Protein AF-A0A0B1RYR6-F1 (afdb_monomer_lite)

Secondary structure (DSSP, 8-state):
------SSS------SS--TTHHHH--EEEE----STTHHHHHHHHHHHTSSSSTTEEEEEEGGGGGSHHHHHHHHHT-EEEPP-TTTHHHHHHHHHHHIIIIIITTT--EEEE-TTSS-HHHHHHHHHHHHHHHHHHHHTT-------S-EETTEE--SS---TTHHHHHHHHHHHT----

Foldseek 3Di:
DADDDDDDPDDGDDDDDDCLCQLPVAAEEAEYAAADPRSVVRVVVVQVVSPDQPLQEAEEAALVCCPPPVNVVNVVSLHHHAYDDPVCVVVSLVVLLVSCVVPNVVSVRRYYYYHQQNDRFVVQLVVLQVVLVVQQVVVVVPDDDDDDDAPDRPNDHSDPGGDRRCVSVVVSCCVRRVPPPD

Sequence (182 aa):
MLLCNFHTFLSVFEYGDDVTTYYRDERVLVMCNHQSTADVPTLMACLQSKGVASRKTLWLMDVMFRWSPFGIIGNNHGDYFIMQGKATREKEIQKLKQHLREVFWDRDRRWVILFPEGGFFHKRVESSQKYVHILSDKMMSTSNKGFLGTEKLNGYPHLKFTTLPRLGAVKAILEEVSYVLK

Organism: Oesophagostomum dentatum (NCBI:txid61180)

pLDDT: mean 77.16, std 17.68, range [27.56, 96.56]

InterPro domains:
  IPR002123 Phospholipid/glycerol acyltransferase [PF01553] (23-123)
  IPR002123 Phospholipid/glycerol acyltransferase [SM00563] (28-142)

Structure (mmCIF, N/CA/C/O backbone):
data_AF-A0A0B1RYR6-F1
#
_entry.id   AF-A0A0B1RYR6-F1
#
loop_
_atom_site.group_PDB
_atom_site.id
_atom_site.type_symbol
_atom_site.label_atom_id
_atom_site.label_alt_id
_atom_site.label_comp_id
_atom_site.label_asym_id
_atom_site.label_entity_id
_atom_site.label_seq_id
_atom_site.pdbx_PDB_ins_code
_atom_site.Cartn_x
_atom_site.Cartn_y
_atom_site.Cartn_z
_atom_site.occupancy
_atom_site.B_iso_or_equiv
_atom_site.auth_seq_id
_atom_site.auth_comp_id
_atom_site.auth_asym_id
_atom_site.auth_atom_id
_atom_site.pdbx_PDB_model_num
ATOM 1 N N . MET A 1 1 ? -3.054 -14.682 -2.500 1.00 32.31 1 MET A N 1
ATOM 2 C CA . MET A 1 1 ? -3.914 -14.194 -3.597 1.00 32.31 1 MET A CA 1
ATOM 3 C C . MET A 1 1 ? -3.023 -13.750 -4.753 1.00 32.31 1 MET A C 1
ATOM 5 O O . MET A 1 1 ? -2.321 -12.755 -4.618 1.00 32.31 1 MET A O 1
ATOM 9 N N . LEU A 1 2 ? -2.950 -14.536 -5.831 1.00 27.56 2 LEU A N 1
ATOM 10 C CA . LEU A 1 2 ? -2.280 -14.125 -7.072 1.00 27.56 2 LEU A CA 1
ATOM 11 C C . LEU A 1 2 ? -3.269 -13.245 -7.851 1.00 27.56 2 LEU A C 1
ATOM 13 O O . LEU A 1 2 ? -4.416 -13.647 -8.021 1.00 27.56 2 LEU A O 1
ATOM 17 N N . LEU A 1 3 ? -2.859 -12.055 -8.288 1.00 37.00 3 LEU A N 1
ATOM 18 C CA . LEU A 1 3 ? -3.727 -11.097 -8.980 1.00 37.00 3 LEU A CA 1
ATOM 19 C C . LEU A 1 3 ? -3.042 -10.589 -10.246 1.00 37.00 3 LEU A C 1
ATOM 21 O O . LEU A 1 3 ? -1.890 -10.168 -10.205 1.00 37.00 3 LEU A O 1
ATOM 25 N N . CYS A 1 4 ? -3.757 -10.620 -11.366 1.00 28.86 4 CYS A N 1
ATOM 26 C CA . CYS A 1 4 ? -3.305 -10.110 -12.659 1.00 28.86 4 CYS A CA 1
ATOM 27 C C . CYS A 1 4 ? -4.515 -9.478 -13.370 1.00 28.86 4 CYS A C 1
ATOM 29 O O . CYS A 1 4 ? -5.531 -10.161 -13.454 1.00 28.86 4 CYS A O 1
ATOM 31 N N . ASN A 1 5 ? -4.464 -8.212 -13.833 1.00 47.47 5 ASN A N 1
ATOM 32 C CA . ASN A 1 5 ? -5.506 -7.621 -14.714 1.00 47.47 5 ASN A CA 1
ATOM 33 C C . ASN A 1 5 ? -5.165 -6.219 -15.287 1.00 47.47 5 ASN A C 1
ATOM 35 O O . ASN A 1 5 ? -4.389 -5.451 -14.715 1.00 47.47 5 ASN A O 1
ATOM 39 N N . PHE A 1 6 ? -5.868 -5.894 -16.390 1.00 38.38 6 PHE A N 1
ATOM 40 C CA . PHE A 1 6 ? -6.090 -4.577 -17.023 1.00 38.38 6 PHE A CA 1
ATOM 41 C C . PHE A 1 6 ? -7.532 -4.459 -17.556 1.00 38.38 6 PHE A C 1
ATOM 43 O O . PHE A 1 6 ? -8.166 -5.462 -17.865 1.00 38.38 6 PHE A O 1
ATOM 50 N N . HIS A 1 7 ? -8.036 -3.227 -17.715 1.00 44.38 7 HIS A N 1
ATOM 51 C CA . HIS A 1 7 ? -9.400 -2.913 -18.167 1.00 44.38 7 HIS A CA 1
ATOM 52 C C . HIS A 1 7 ? -9.484 -2.756 -19.702 1.00 44.38 7 HIS A C 1
ATOM 54 O O . HIS A 1 7 ? -9.069 -1.735 -20.243 1.00 44.38 7 HIS A O 1
ATOM 60 N N . THR A 1 8 ? -9.988 -3.783 -20.395 1.00 44.34 8 THR A N 1
ATOM 61 C CA . THR A 1 8 ? -10.631 -3.793 -21.736 1.00 44.34 8 THR A CA 1
ATOM 62 C C . THR A 1 8 ? -11.144 -5.227 -21.969 1.00 44.34 8 THR A C 1
ATOM 64 O O . THR A 1 8 ? -10.340 -6.146 -21.973 1.00 44.34 8 THR A O 1
ATOM 67 N N . PHE A 1 9 ? -12.459 -5.464 -22.098 1.00 50.69 9 PHE A N 1
ATOM 68 C CA . PHE A 1 9 ? -13.065 -6.768 -22.483 1.00 50.69 9 PHE A CA 1
ATOM 69 C C . PHE A 1 9 ? -12.594 -8.053 -21.748 1.00 50.69 9 PHE A C 1
ATOM 71 O O . PHE A 1 9 ? -12.737 -9.152 -22.282 1.00 50.69 9 PHE A O 1
ATOM 78 N N . LEU A 1 10 ? -12.045 -7.958 -20.535 1.00 55.47 10 LEU A N 1
ATOM 79 C CA . LEU A 1 10 ? -11.414 -9.085 -19.836 1.00 55.47 10 LEU A CA 1
ATOM 80 C C . LEU A 1 10 ? -12.236 -9.541 -18.628 1.00 55.47 10 LEU A C 1
ATOM 82 O O . LEU A 1 10 ? -12.670 -8.734 -17.808 1.00 55.47 10 LEU A O 1
ATOM 86 N N . SER A 1 11 ? -12.438 -10.857 -18.536 1.00 69.38 11 SER A N 1
ATOM 87 C CA . SER A 1 11 ? -13.067 -11.514 -17.388 1.00 69.38 11 SER A CA 1
ATOM 88 C C . SER A 1 11 ? -12.054 -11.661 -16.254 1.00 69.38 11 SER A C 1
ATOM 90 O O . SER A 1 11 ? -10.961 -12.187 -16.464 1.00 69.38 11 SER A O 1
ATOM 92 N N . VAL A 1 12 ? -12.421 -11.206 -15.055 1.00 73.44 12 VAL A N 1
ATOM 93 C CA . VAL A 1 12 ? -11.601 -11.345 -13.846 1.00 73.44 12 VAL A CA 1
ATOM 94 C C . VAL A 1 12 ? -11.961 -12.644 -13.143 1.00 73.44 12 VAL A C 1
ATOM 96 O O . VAL A 1 12 ? -13.121 -12.853 -12.797 1.00 73.44 12 VAL A O 1
ATOM 99 N N . PHE A 1 13 ? -10.963 -13.489 -12.897 1.00 82.06 13 PHE A N 1
ATOM 100 C CA . PHE A 1 13 ? -11.125 -14.718 -12.127 1.00 82.06 13 PHE A CA 1
ATOM 101 C C . PHE A 1 13 ? -10.294 -14.636 -10.848 1.00 82.06 13 PHE A C 1
ATOM 103 O O . PHE A 1 13 ? -9.088 -14.389 -10.896 1.00 82.06 13 PHE A O 1
ATOM 110 N N . GLU A 1 14 ? -10.945 -14.837 -9.707 1.00 82.75 14 GLU A N 1
ATOM 111 C CA . GLU A 1 14 ? -10.305 -14.897 -8.395 1.00 82.75 14 GLU A CA 1
ATOM 112 C C . GLU A 1 14 ? -10.160 -16.362 -7.964 1.00 82.75 14 GLU A C 1
ATOM 114 O O . GLU A 1 14 ? -11.089 -17.151 -8.119 1.00 82.75 14 GLU A O 1
ATOM 119 N N . TYR A 1 15 ? -8.997 -16.723 -7.420 1.00 86.88 15 TYR A N 1
ATOM 120 C CA . TYR A 1 15 ? -8.713 -18.065 -6.907 1.00 86.88 15 TYR A CA 1
ATOM 121 C C . TYR A 1 15 ? -8.059 -17.984 -5.525 1.00 86.88 15 TYR A C 1
ATOM 123 O O . TYR A 1 15 ? -7.256 -17.082 -5.259 1.00 86.88 15 TYR A O 1
ATOM 131 N N . GLY A 1 16 ? -8.348 -18.977 -4.683 1.00 88.06 16 GLY A N 1
ATOM 132 C CA . GLY A 1 16 ? -7.881 -19.062 -3.300 1.00 88.06 16 GLY A CA 1
ATOM 133 C C . GLY A 1 16 ? -9.009 -18.809 -2.303 1.00 88.06 16 GLY A C 1
ATOM 134 O O . GLY A 1 16 ? -10.176 -19.017 -2.628 1.00 88.06 16 GLY A O 1
ATOM 135 N N . ASP A 1 17 ? -8.638 -18.380 -1.100 1.00 84.88 17 ASP A N 1
ATOM 136 C CA . ASP A 1 17 ? -9.583 -18.164 -0.004 1.00 84.88 17 ASP A CA 1
ATOM 137 C C . ASP A 1 17 ? -10.565 -17.024 -0.296 1.00 84.88 17 ASP A C 1
ATOM 139 O O . ASP A 1 17 ? -10.206 -15.994 -0.878 1.00 84.88 17 ASP A O 1
ATOM 143 N N . ASP A 1 18 ? -11.808 -17.196 0.160 1.00 85.12 18 ASP A N 1
ATOM 144 C CA . ASP A 1 18 ? -12.799 -16.128 0.138 1.00 85.12 18 ASP A CA 1
ATOM 145 C C . ASP A 1 18 ? -12.515 -15.120 1.257 1.00 85.12 18 ASP A C 1
ATOM 147 O O . ASP A 1 18 ? -12.740 -15.366 2.441 1.00 85.12 18 ASP A O 1
ATOM 151 N N . VAL A 1 19 ? -12.028 -13.953 0.853 1.00 83.56 19 VAL A N 1
ATOM 152 C CA . VAL A 1 19 ? -11.670 -12.841 1.741 1.00 83.56 19 VAL A CA 1
ATOM 153 C C . VAL A 1 19 ? -12.814 -11.845 1.943 1.00 83.56 19 VAL A C 1
ATOM 155 O O . VAL A 1 19 ? -12.604 -10.754 2.479 1.00 83.56 19 VAL A O 1
ATOM 158 N N . THR A 1 20 ? -14.031 -12.176 1.499 1.00 82.00 20 THR A N 1
ATOM 159 C CA . THR A 1 20 ? -15.178 -11.258 1.528 1.00 82.00 20 THR A CA 1
ATOM 160 C C . THR A 1 20 ? -15.516 -10.791 2.940 1.00 82.00 20 THR A C 1
ATOM 162 O O . THR A 1 20 ? -15.912 -9.648 3.103 1.00 82.00 20 THR A O 1
ATOM 165 N N . THR A 1 21 ? -15.316 -11.593 3.986 1.00 80.81 21 THR A N 1
ATOM 166 C CA . THR A 1 21 ? -15.647 -11.191 5.368 1.00 80.81 21 THR A CA 1
ATOM 167 C C . THR A 1 21 ? -14.540 -10.397 6.067 1.00 80.81 21 THR A C 1
ATOM 169 O O . THR A 1 21 ? -14.800 -9.697 7.048 1.00 80.81 21 THR A O 1
ATOM 172 N N . TYR A 1 22 ? -13.308 -10.428 5.549 1.00 83.06 22 TYR A N 1
ATOM 173 C CA . TYR A 1 22 ? -12.131 -9.937 6.275 1.00 83.06 22 TYR A CA 1
ATOM 174 C C . TYR A 1 22 ? -12.145 -8.419 6.466 1.00 83.06 22 TYR A C 1
ATOM 176 O O . TYR A 1 22 ? -11.547 -7.912 7.406 1.00 83.06 22 TYR A O 1
ATOM 184 N N . TYR A 1 23 ? -12.843 -7.656 5.618 1.00 74.12 23 TYR A N 1
ATOM 185 C CA . TYR A 1 23 ? -12.990 -6.211 5.831 1.00 74.12 23 TYR A CA 1
ATOM 186 C C . TYR A 1 23 ? -13.750 -5.869 7.121 1.00 74.12 23 TYR A C 1
ATOM 188 O O . TYR A 1 23 ? -13.631 -4.744 7.601 1.00 74.12 23 TYR A O 1
ATOM 196 N N . ARG A 1 24 ? -14.582 -6.780 7.640 1.00 75.50 24 ARG A N 1
ATOM 197 C CA . ARG A 1 24 ? -15.379 -6.565 8.853 1.00 75.50 24 ARG A CA 1
ATOM 198 C C . ARG A 1 24 ? -14.609 -7.025 10.081 1.00 75.50 24 ARG A C 1
ATOM 200 O O . ARG A 1 24 ? -14.533 -6.295 11.066 1.00 75.50 24 ARG A O 1
ATOM 207 N N . ASP A 1 25 ? -14.037 -8.216 9.977 1.00 79.81 25 ASP A N 1
ATOM 208 C CA . ASP A 1 25 ? -13.575 -8.976 11.134 1.00 79.81 25 ASP A CA 1
ATOM 209 C C . ASP A 1 25 ? -12.063 -8.822 11.358 1.00 79.81 25 ASP A C 1
ATOM 211 O O . ASP A 1 25 ? -11.587 -8.950 12.484 1.00 79.81 25 ASP A O 1
ATOM 215 N N . GLU A 1 26 ? -11.308 -8.462 10.316 1.00 86.25 26 GLU A N 1
ATOM 216 C CA . GLU A 1 26 ? -9.848 -8.500 10.336 1.00 86.25 26 GLU A CA 1
ATOM 217 C C . GLU A 1 26 ? -9.200 -7.211 9.819 1.00 86.25 26 GLU A C 1
ATOM 219 O O . GLU A 1 26 ? -9.829 -6.321 9.232 1.00 86.25 26 GLU A O 1
ATOM 224 N N . ARG A 1 27 ? -7.892 -7.095 10.070 1.00 88.31 27 ARG A N 1
ATOM 225 C CA . ARG A 1 27 ? -7.039 -6.092 9.437 1.00 88.31 27 ARG A CA 1
ATOM 226 C C . ARG A 1 27 ? -5.988 -6.789 8.590 1.00 88.31 27 ARG A C 1
ATOM 228 O O . ARG A 1 27 ? -5.228 -7.612 9.088 1.00 88.31 27 ARG A O 1
ATOM 235 N N . VAL A 1 28 ? -5.952 -6.451 7.306 1.00 88.62 28 VAL A N 1
ATOM 236 C CA . VAL A 1 28 ? -5.243 -7.223 6.285 1.00 88.62 28 VAL A CA 1
ATOM 237 C C . VAL A 1 28 ? -4.137 -6.389 5.657 1.00 88.62 28 VAL A C 1
ATOM 239 O O . VAL A 1 28 ? -4.353 -5.253 5.231 1.00 88.62 28 VAL A O 1
ATOM 242 N N . LEU A 1 29 ? -2.952 -6.983 5.542 1.00 92.44 29 LEU A N 1
ATOM 243 C CA . LEU A 1 29 ? -1.886 -6.477 4.688 1.00 92.44 29 LEU A CA 1
ATOM 244 C C . LEU A 1 29 ? -1.920 -7.212 3.347 1.00 92.44 29 LEU A C 1
ATOM 246 O O . LEU A 1 29 ? -1.544 -8.380 3.264 1.00 92.44 29 LEU A O 1
ATOM 250 N N . VAL A 1 30 ? -2.333 -6.523 2.286 1.00 90.94 30 VAL A N 1
ATOM 251 C CA . VAL A 1 30 ? -2.315 -7.071 0.928 1.00 90.94 30 VAL A CA 1
ATOM 252 C C . VAL A 1 30 ? -1.000 -6.711 0.256 1.00 90.94 30 VAL A C 1
ATOM 254 O O . VAL A 1 30 ? -0.729 -5.546 -0.048 1.00 90.94 30 VAL A O 1
ATOM 257 N N . MET A 1 31 ? -0.200 -7.739 -0.010 1.00 91.62 31 MET A N 1
ATOM 258 C CA . MET A 1 31 ? 0.991 -7.648 -0.845 1.00 91.62 31 MET A CA 1
ATOM 259 C C . MET A 1 31 ? 0.719 -8.326 -2.180 1.00 91.62 31 MET A C 1
ATOM 261 O O . MET A 1 31 ? 0.375 -9.505 -2.233 1.00 91.62 31 MET A O 1
ATOM 265 N N . CYS A 1 32 ? 0.893 -7.575 -3.255 1.00 88.44 32 CYS A N 1
ATOM 266 C CA . CYS A 1 32 ? 0.741 -8.057 -4.620 1.00 88.44 32 CYS A CA 1
ATOM 267 C C . CYS A 1 32 ? 1.937 -7.594 -5.443 1.00 88.44 32 CYS A C 1
ATOM 269 O O . CYS A 1 32 ? 2.507 -6.538 -5.176 1.00 88.44 32 CYS A O 1
ATOM 271 N N . ASN A 1 33 ? 2.331 -8.396 -6.426 1.00 87.88 33 ASN A N 1
ATOM 272 C CA . ASN A 1 33 ? 3.364 -7.998 -7.366 1.00 87.88 33 ASN A CA 1
ATOM 273 C C . ASN A 1 33 ? 2.854 -6.866 -8.260 1.00 87.88 33 ASN A C 1
ATOM 275 O O . ASN A 1 33 ? 1.696 -6.868 -8.670 1.00 87.88 33 ASN A O 1
ATOM 279 N N . HIS A 1 34 ? 3.730 -5.928 -8.614 1.00 88.31 34 HIS A N 1
ATOM 280 C CA . HIS A 1 34 ? 3.379 -4.856 -9.545 1.00 88.31 34 HIS A CA 1
ATOM 281 C C . HIS A 1 34 ? 3.856 -5.180 -10.955 1.00 88.31 34 HIS A C 1
ATOM 283 O O . HIS A 1 34 ? 5.054 -5.145 -11.233 1.00 88.31 34 HIS A O 1
ATOM 289 N N . GLN A 1 35 ? 2.949 -5.498 -11.865 1.00 86.88 35 GLN A N 1
ATOM 290 C CA . GLN A 1 35 ? 3.257 -5.651 -13.285 1.00 86.88 35 GLN A CA 1
ATOM 291 C C . GLN A 1 35 ? 3.012 -4.359 -14.052 1.00 86.88 35 GLN A C 1
ATOM 293 O O . GLN A 1 35 ? 3.681 -4.109 -15.055 1.00 86.88 35 GLN A O 1
ATOM 298 N N . SER A 1 36 ? 2.063 -3.540 -13.597 1.00 86.31 36 SER A N 1
ATOM 299 C CA . SER A 1 36 ? 1.528 -2.483 -14.433 1.00 86.31 36 SER A CA 1
ATOM 300 C C . SER A 1 36 ? 0.651 -1.457 -13.723 1.00 86.31 36 SER A C 1
ATOM 302 O O . SER A 1 36 ? 0.212 -1.652 -12.595 1.00 86.31 36 SER A O 1
ATOM 304 N N . THR A 1 37 ? 0.306 -0.370 -14.418 1.00 83.56 37 THR A N 1
ATOM 305 C CA . THR A 1 37 ? -0.631 0.623 -13.879 1.00 83.56 37 THR A CA 1
ATOM 306 C C . THR A 1 37 ? -2.033 0.078 -13.618 1.00 83.56 37 THR A C 1
ATOM 308 O O . THR A 1 37 ? -2.703 0.637 -12.751 1.00 83.56 37 THR A O 1
ATOM 311 N N . ALA A 1 38 ? -2.501 -0.977 -14.298 1.00 86.19 38 ALA A N 1
ATOM 312 C CA . ALA A 1 38 ? -3.851 -1.463 -14.027 1.00 86.19 38 ALA A CA 1
ATOM 313 C C . ALA A 1 38 ? -3.984 -2.471 -12.904 1.00 86.19 38 ALA A C 1
ATOM 315 O O . ALA A 1 38 ? -5.115 -2.793 -12.542 1.00 86.19 38 ALA A O 1
ATOM 316 N N . ASP A 1 39 ? -2.893 -2.883 -12.272 1.00 87.81 39 ASP A N 1
ATOM 317 C CA . ASP A 1 39 ? -2.991 -3.678 -11.049 1.00 87.81 39 ASP A CA 1
ATOM 318 C C . ASP A 1 39 ? -3.850 -2.946 -9.994 1.00 87.81 39 ASP A C 1
ATOM 320 O O . ASP A 1 39 ? -4.589 -3.567 -9.235 1.00 87.81 39 ASP A O 1
ATOM 324 N N . VAL A 1 40 ? -3.830 -1.607 -9.996 1.00 85.88 40 VAL A N 1
ATOM 325 C CA . VAL A 1 40 ? -4.650 -0.763 -9.113 1.00 85.88 40 VAL A CA 1
ATOM 326 C C . VAL A 1 40 ? -6.156 -0.839 -9.437 1.00 85.88 40 VAL A C 1
ATOM 328 O O . VAL A 1 40 ? -6.911 -1.279 -8.570 1.00 85.88 40 VAL A O 1
ATOM 331 N N . PRO A 1 41 ? -6.651 -0.445 -10.632 1.00 84.81 41 PRO A N 1
ATOM 332 C CA . PRO A 1 41 ? -8.073 -0.551 -10.975 1.00 84.81 41 PRO A CA 1
ATOM 333 C C . PRO A 1 41 ? -8.595 -1.991 -10.948 1.00 84.81 41 PRO A C 1
ATOM 335 O O . PRO A 1 41 ? -9.753 -2.206 -10.609 1.00 84.81 41 PRO A O 1
ATOM 338 N N . THR A 1 42 ? -7.743 -2.975 -11.226 1.00 86.19 42 THR A N 1
ATOM 339 C CA . THR A 1 42 ? -8.025 -4.400 -11.011 1.00 86.19 42 THR A CA 1
ATOM 340 C C . THR A 1 42 ? -8.432 -4.692 -9.583 1.00 86.19 42 THR A C 1
ATOM 342 O O . THR A 1 42 ? -9.506 -5.225 -9.327 1.00 86.19 42 THR A O 1
ATOM 345 N N . LEU A 1 43 ? -7.540 -4.357 -8.652 1.00 87.38 43 LEU A N 1
ATOM 346 C CA . LEU A 1 43 ? -7.729 -4.607 -7.237 1.00 87.38 43 LEU A CA 1
ATOM 347 C C . LEU A 1 43 ? -8.962 -3.860 -6.748 1.00 87.38 43 LEU A C 1
ATOM 349 O O . LEU A 1 43 ? -9.791 -4.447 -6.064 1.00 87.38 43 LEU A O 1
ATOM 353 N N . MET A 1 44 ? -9.133 -2.604 -7.165 1.00 84.94 44 MET A N 1
ATOM 354 C CA . MET A 1 44 ? -10.338 -1.831 -6.868 1.00 84.94 44 MET A CA 1
ATOM 355 C C . MET A 1 44 ? -11.610 -2.532 -7.364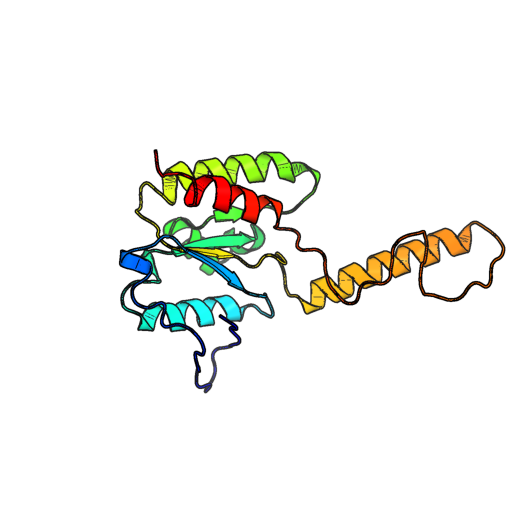 1.00 84.94 44 MET A C 1
ATOM 357 O O . MET A 1 44 ? -12.579 -2.591 -6.615 1.00 84.94 44 MET A O 1
ATOM 361 N N . ALA A 1 45 ? -11.616 -3.100 -8.575 1.00 83.19 45 ALA A N 1
ATOM 362 C CA . ALA A 1 45 ? -12.764 -3.831 -9.111 1.00 83.19 45 ALA A CA 1
ATOM 363 C C . ALA A 1 45 ? -13.056 -5.121 -8.323 1.00 83.19 45 ALA A C 1
ATOM 365 O O . ALA A 1 45 ? -14.204 -5.340 -7.930 1.00 83.19 45 ALA A O 1
ATOM 366 N N . CYS A 1 46 ? -12.032 -5.929 -8.016 1.00 84.12 46 CYS A N 1
ATOM 367 C CA . CYS A 1 46 ? -12.190 -7.131 -7.187 1.00 84.12 46 CYS A CA 1
ATOM 368 C C . CYS A 1 46 ? -12.769 -6.774 -5.812 1.00 84.12 46 CYS A C 1
ATOM 370 O O . CYS A 1 46 ? -13.733 -7.377 -5.350 1.00 84.12 46 CYS A O 1
ATOM 372 N N . LEU A 1 47 ? -12.223 -5.739 -5.176 1.00 83.19 47 LEU A N 1
ATOM 373 C CA . LEU A 1 47 ? -12.626 -5.275 -3.851 1.00 83.19 47 LEU A CA 1
ATOM 374 C C . LEU A 1 47 ? -14.021 -4.633 -3.839 1.00 83.19 47 LEU A C 1
ATOM 376 O O . LEU A 1 47 ? -14.760 -4.776 -2.864 1.00 83.19 47 LEU A O 1
ATOM 380 N N . GLN A 1 48 ? -14.422 -3.966 -4.922 1.00 80.81 48 GLN A N 1
ATOM 381 C CA . GLN A 1 48 ? -15.763 -3.398 -5.057 1.00 80.81 48 GLN A CA 1
ATOM 382 C C . GLN A 1 48 ? -16.847 -4.486 -5.042 1.00 80.81 48 GLN A C 1
ATOM 384 O O . GLN A 1 48 ? -17.907 -4.274 -4.455 1.00 80.81 48 GLN A O 1
ATOM 389 N N . SER A 1 49 ? -16.579 -5.657 -5.633 1.00 78.06 49 SER A N 1
ATOM 390 C CA . SER A 1 49 ? -17.530 -6.781 -5.661 1.00 78.06 49 SER A CA 1
ATOM 391 C C . SER A 1 49 ? -17.804 -7.395 -4.278 1.00 78.06 49 SER A C 1
ATOM 393 O O . SER A 1 49 ? -18.866 -7.969 -4.060 1.00 78.06 49 SER A O 1
ATOM 395 N N . LYS A 1 50 ? -16.892 -7.211 -3.313 1.00 75.81 50 LYS A N 1
ATOM 396 C CA . LYS A 1 50 ? -16.957 -7.796 -1.959 1.00 75.81 50 LYS A CA 1
ATOM 397 C C . LYS A 1 50 ? -17.661 -6.896 -0.941 1.00 75.81 50 LYS A C 1
ATOM 399 O O . LYS A 1 50 ? -17.416 -6.969 0.259 1.00 75.81 50 LYS A O 1
ATOM 404 N N . GLY A 1 51 ? -18.514 -5.995 -1.422 1.00 65.94 51 GLY A N 1
ATOM 405 C CA . GLY A 1 51 ? -19.414 -5.179 -0.611 1.00 65.94 51 GLY A CA 1
ATOM 406 C C . GLY A 1 51 ? -18.770 -4.011 0.140 1.00 65.94 51 GLY A C 1
ATOM 407 O O . GLY A 1 51 ? -19.428 -2.984 0.289 1.00 65.94 51 GLY A O 1
ATOM 408 N N . VAL A 1 52 ? -17.517 -4.101 0.615 1.00 59.56 52 VAL A N 1
ATOM 409 C CA . VAL A 1 52 ? -16.959 -3.056 1.505 1.00 59.56 52 VAL A CA 1
ATOM 410 C C . VAL A 1 52 ? -15.429 -2.895 1.458 1.00 59.56 52 VAL A C 1
ATOM 412 O O . VAL A 1 52 ? -14.809 -2.569 2.467 1.00 59.56 52 VAL A O 1
ATOM 415 N N . ALA A 1 53 ? -14.770 -3.024 0.308 1.00 60.38 53 ALA A N 1
ATOM 416 C CA . ALA A 1 53 ? -13.309 -2.875 0.302 1.00 60.38 53 ALA A CA 1
ATOM 417 C C . ALA A 1 53 ? -12.757 -1.580 -0.318 1.00 60.38 53 ALA A C 1
ATOM 419 O O . ALA A 1 53 ? -11.666 -1.171 0.062 1.00 60.38 53 ALA A O 1
ATOM 420 N N . SER A 1 54 ? -13.496 -0.810 -1.124 1.00 66.38 54 SER A N 1
ATOM 421 C CA . SER A 1 54 ? -12.948 0.471 -1.616 1.00 66.38 54 SER A CA 1
ATOM 422 C C . SER A 1 54 ? -12.753 1.493 -0.481 1.00 66.38 54 SER A C 1
ATOM 424 O O . SER A 1 54 ? -11.647 1.982 -0.275 1.00 66.38 54 SER A O 1
ATOM 426 N N . ARG A 1 55 ? -13.772 1.728 0.360 1.00 78.00 55 ARG A N 1
ATOM 427 C CA . ARG A 1 55 ? -13.733 2.737 1.448 1.00 78.00 55 ARG A CA 1
ATOM 428 C C . ARG A 1 55 ? -12.956 2.344 2.706 1.00 78.00 55 ARG A C 1
ATOM 430 O O . ARG A 1 55 ? -12.793 3.176 3.591 1.00 78.00 55 ARG A O 1
ATOM 437 N N . LYS A 1 56 ? -12.521 1.091 2.827 1.00 88.56 56 LYS A N 1
ATOM 438 C CA . LYS A 1 56 ? -11.800 0.575 4.005 1.00 88.56 56 LYS A CA 1
ATOM 439 C C . LYS A 1 56 ? -10.332 0.276 3.705 1.00 88.56 56 LYS A C 1
ATOM 441 O O . LYS A 1 56 ? -9.622 -0.212 4.580 1.00 88.56 56 LYS A O 1
ATOM 446 N N . THR A 1 57 ? -9.863 0.603 2.504 1.00 91.19 57 THR A N 1
ATOM 447 C CA . THR A 1 57 ? -8.458 0.441 2.119 1.00 91.19 57 THR A CA 1
ATOM 448 C C . THR A 1 57 ? -7.627 1.675 2.418 1.00 91.19 57 THR A C 1
ATOM 450 O O . THR A 1 57 ? -8.139 2.790 2.454 1.00 91.19 57 THR A O 1
ATOM 453 N N . LEU A 1 58 ? -6.337 1.466 2.627 1.00 94.06 58 LEU A N 1
ATOM 454 C CA . LEU A 1 58 ? -5.298 2.474 2.575 1.00 94.06 58 LEU A CA 1
ATOM 455 C C . LEU A 1 58 ? -4.261 1.995 1.567 1.00 94.06 58 LEU A C 1
ATOM 457 O O . LEU A 1 58 ? -3.684 0.916 1.715 1.00 94.06 58 LEU A O 1
ATOM 461 N N . TRP A 1 59 ? -4.025 2.800 0.543 1.00 94.00 59 TRP A N 1
ATOM 462 C CA . TRP A 1 59 ? -3.049 2.489 -0.489 1.00 94.00 59 TRP A CA 1
ATOM 463 C C . TRP A 1 59 ? -1.698 3.106 -0.156 1.00 94.00 59 TRP A C 1
ATOM 465 O O . TRP A 1 59 ? -1.601 4.292 0.156 1.00 94.00 59 TRP A O 1
ATOM 475 N N . LEU A 1 60 ? -0.642 2.298 -0.254 1.00 94.19 60 LEU A N 1
ATOM 476 C CA . LEU A 1 60 ? 0.736 2.764 -0.170 1.00 94.19 60 LEU A CA 1
ATOM 477 C C . LEU A 1 60 ? 1.306 2.917 -1.581 1.00 94.19 60 LEU A C 1
ATOM 479 O O . LEU A 1 60 ? 1.704 1.946 -2.235 1.00 94.19 60 LEU A O 1
ATOM 483 N N . MET A 1 61 ? 1.389 4.153 -2.052 1.00 90.88 61 MET A N 1
ATOM 484 C CA . MET A 1 61 ? 1.737 4.467 -3.439 1.00 90.88 61 MET A CA 1
ATOM 485 C C . MET A 1 61 ? 2.995 5.311 -3.525 1.00 90.88 61 MET A C 1
ATOM 487 O O . MET A 1 61 ? 3.427 5.902 -2.546 1.00 90.88 61 MET A O 1
ATOM 491 N N . ASP A 1 62 ? 3.622 5.333 -4.698 1.00 88.94 62 ASP A N 1
ATOM 492 C CA . ASP A 1 62 ? 4.779 6.202 -4.905 1.00 88.94 62 ASP A CA 1
ATOM 493 C C . ASP A 1 62 ? 4.365 7.678 -4.933 1.00 88.94 62 ASP A C 1
ATOM 495 O O . ASP A 1 62 ? 3.330 8.017 -5.513 1.00 88.94 62 ASP A O 1
ATOM 499 N N . VAL A 1 63 ? 5.187 8.556 -4.352 1.00 90.31 63 VAL A N 1
ATOM 500 C CA . VAL A 1 63 ? 4.945 10.004 -4.335 1.00 90.31 63 VAL A CA 1
ATOM 501 C C . VAL A 1 63 ? 4.736 10.606 -5.721 1.00 90.31 63 VAL A C 1
ATOM 503 O O . VAL A 1 63 ? 3.951 11.541 -5.845 1.00 90.31 63 VAL A O 1
ATOM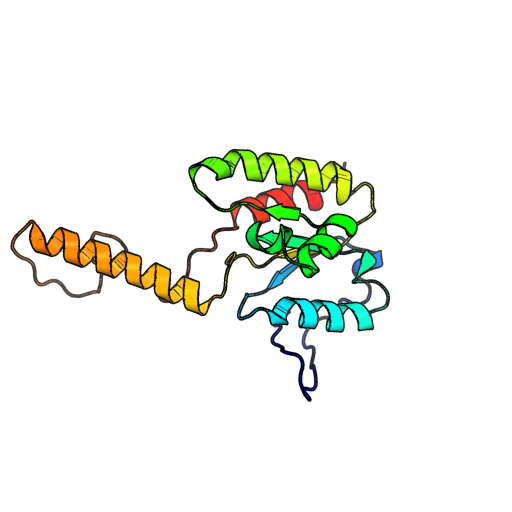 506 N N . MET A 1 64 ? 5.327 10.026 -6.771 1.00 87.44 64 MET A N 1
ATOM 507 C CA . MET A 1 64 ? 5.096 10.437 -8.159 1.00 87.44 64 MET A CA 1
ATOM 508 C C . MET A 1 64 ? 3.604 10.496 -8.525 1.00 87.44 64 MET A C 1
ATOM 510 O O . MET A 1 64 ? 3.183 11.381 -9.268 1.00 87.44 64 MET A O 1
ATOM 514 N N . PHE A 1 65 ? 2.782 9.594 -7.981 1.00 85.69 65 PHE A N 1
ATOM 515 C CA . PHE A 1 65 ? 1.354 9.559 -8.289 1.00 85.69 65 PHE A CA 1
ATOM 516 C C . PHE A 1 65 ? 0.560 10.672 -7.612 1.00 85.69 65 PHE A C 1
ATOM 518 O O . PHE A 1 65 ? -0.537 10.965 -8.082 1.00 85.69 65 PHE A O 1
ATOM 525 N N . ARG A 1 66 ? 1.101 11.325 -6.574 1.00 88.31 66 ARG A N 1
ATOM 526 C CA . ARG A 1 66 ? 0.406 12.340 -5.765 1.00 88.31 66 ARG A CA 1
ATOM 527 C C . ARG A 1 66 ? -0.142 13.500 -6.599 1.00 88.31 66 ARG A C 1
ATOM 529 O O . ARG A 1 66 ? -1.185 14.046 -6.256 1.00 88.31 66 ARG A O 1
ATOM 536 N N . TRP A 1 67 ? 0.551 13.851 -7.682 1.00 88.06 67 TRP A N 1
ATOM 537 C CA . TRP A 1 67 ? 0.218 14.980 -8.560 1.00 88.06 67 TRP A CA 1
ATOM 538 C C . TRP A 1 67 ? -0.626 14.597 -9.781 1.00 88.06 67 TRP A C 1
ATOM 540 O O . TRP A 1 67 ? -0.941 15.448 -10.606 1.00 88.06 67 TRP A O 1
ATOM 550 N N . SER A 1 68 ? -0.996 13.324 -9.913 1.00 89.94 68 SER A N 1
ATOM 551 C CA . SER A 1 68 ? -1.934 12.877 -10.945 1.00 89.94 68 SER A CA 1
ATOM 552 C C . SER A 1 68 ? -3.389 13.085 -10.494 1.00 89.94 68 SER A C 1
ATOM 554 O O . SER A 1 68 ? -3.638 13.176 -9.289 1.00 89.94 68 SER A O 1
ATOM 556 N N . PRO A 1 69 ? -4.378 13.075 -11.410 1.00 88.81 69 PRO A N 1
ATOM 557 C CA . PRO A 1 69 ? -5.793 13.068 -11.029 1.00 88.81 69 PRO A CA 1
ATOM 558 C C . PRO A 1 69 ? -6.132 11.945 -10.040 1.00 88.81 69 PRO A C 1
ATOM 560 O O . PRO A 1 69 ? -6.823 12.167 -9.050 1.00 88.81 69 PRO A O 1
ATOM 563 N N . PHE A 1 70 ? -5.560 10.756 -10.249 1.00 84.50 70 PHE A N 1
ATOM 564 C CA . PHE A 1 70 ? -5.679 9.633 -9.322 1.00 84.50 70 PHE A CA 1
ATOM 565 C C . PHE A 1 70 ? -5.063 9.941 -7.946 1.00 84.50 70 PHE A C 1
ATOM 567 O O . PHE A 1 70 ? -5.646 9.608 -6.919 1.00 84.50 70 PHE A O 1
ATOM 574 N N . GLY A 1 71 ? -3.935 10.650 -7.909 1.00 88.50 71 GLY A N 1
ATOM 575 C CA . GLY A 1 71 ? -3.302 11.116 -6.676 1.00 88.50 71 GLY A CA 1
ATOM 576 C C . GLY A 1 71 ? -4.145 12.100 -5.876 1.00 88.50 71 GLY A C 1
ATOM 577 O O . GLY A 1 71 ? -4.170 12.023 -4.651 1.00 88.50 71 GLY A O 1
ATOM 578 N N . ILE A 1 72 ? -4.871 12.998 -6.545 1.00 90.75 72 ILE A N 1
ATOM 579 C CA . ILE A 1 72 ? -5.810 13.920 -5.888 1.00 90.75 72 ILE A CA 1
ATOM 580 C C . ILE A 1 72 ? -6.914 13.123 -5.185 1.00 90.75 72 ILE A C 1
ATOM 582 O O . ILE A 1 72 ? -7.188 13.355 -4.007 1.00 90.75 72 ILE A O 1
ATOM 586 N N . ILE A 1 73 ? -7.494 12.138 -5.879 1.00 90.19 73 ILE A N 1
ATOM 587 C CA . ILE A 1 73 ? -8.499 11.244 -5.292 1.00 90.19 73 ILE A CA 1
ATOM 588 C C . ILE A 1 73 ? -7.905 10.444 -4.129 1.00 90.19 73 ILE A C 1
ATOM 590 O O . ILE A 1 73 ? -8.512 10.403 -3.063 1.00 90.19 73 ILE A O 1
ATOM 594 N N . GLY A 1 74 ? -6.703 9.883 -4.289 1.00 90.06 74 GLY A N 1
ATOM 595 C CA . GLY A 1 74 ? -6.019 9.139 -3.229 1.00 90.06 74 GLY A CA 1
ATOM 596 C C . GLY A 1 74 ? -5.714 9.991 -1.991 1.00 90.06 74 GLY A C 1
ATOM 597 O O . GLY A 1 74 ? -5.921 9.546 -0.866 1.00 90.06 74 GLY A O 1
ATOM 598 N N . ASN A 1 75 ? -5.313 11.256 -2.162 1.00 90.75 75 ASN A N 1
ATOM 599 C CA . ASN A 1 75 ? -5.115 12.173 -1.031 1.00 90.75 75 ASN A CA 1
ATOM 600 C C . ASN A 1 75 ? -6.427 12.418 -0.272 1.00 90.75 75 ASN A C 1
ATOM 602 O O . ASN A 1 75 ? -6.445 12.338 0.954 1.00 90.75 75 ASN A O 1
ATOM 606 N N . ASN A 1 76 ? -7.531 12.667 -0.985 1.00 90.19 76 ASN A N 1
ATOM 607 C CA . ASN A 1 76 ? -8.848 12.848 -0.362 1.00 90.19 76 ASN A CA 1
ATOM 608 C C . ASN A 1 76 ? -9.331 11.565 0.328 1.00 90.19 76 ASN A C 1
ATOM 610 O O . ASN A 1 76 ? -9.908 11.605 1.418 1.00 90.19 76 ASN A O 1
ATOM 614 N N . HIS A 1 77 ? -9.044 10.414 -0.280 1.00 90.44 77 HIS A N 1
ATOM 615 C CA . HIS A 1 77 ? -9.293 9.106 0.304 1.00 90.44 77 HIS A CA 1
ATOM 616 C C . HIS A 1 77 ? -8.482 8.900 1.600 1.00 90.44 77 HIS A C 1
ATOM 618 O O . HIS A 1 77 ? -8.985 8.299 2.549 1.00 90.44 77 HIS A O 1
ATOM 624 N N . GLY A 1 78 ? -7.290 9.487 1.722 1.00 93.12 78 GLY A N 1
ATOM 625 C CA . GLY A 1 78 ? -6.390 9.323 2.871 1.00 93.12 78 GLY A CA 1
ATOM 626 C C . GLY A 1 78 ? -5.303 8.271 2.640 1.00 93.12 78 GLY A C 1
ATOM 627 O O . GLY A 1 78 ? -4.749 7.727 3.596 1.00 93.12 78 GLY A O 1
ATOM 628 N N . ASP A 1 79 ? -5.005 7.975 1.378 1.00 94.50 79 ASP A N 1
ATOM 629 C CA . ASP A 1 79 ? -3.910 7.093 0.988 1.00 94.50 79 ASP A CA 1
ATOM 630 C C . ASP A 1 79 ? -2.547 7.732 1.278 1.00 94.50 79 ASP A C 1
ATOM 632 O O . ASP A 1 79 ? -2.408 8.957 1.335 1.00 94.50 79 ASP A O 1
ATOM 636 N N . TYR A 1 80 ? -1.522 6.894 1.458 1.00 95.69 80 TYR A N 1
ATOM 637 C CA . TYR A 1 80 ? -0.174 7.357 1.770 1.00 95.69 80 TYR A CA 1
ATOM 638 C C . TYR A 1 80 ? 0.741 7.285 0.547 1.00 95.69 80 TYR A C 1
ATOM 640 O O . TYR A 1 80 ? 0.941 6.234 -0.067 1.00 95.69 80 TYR A O 1
ATOM 648 N N . PHE A 1 81 ? 1.360 8.418 0.235 1.00 94.12 81 PHE A N 1
ATOM 649 C CA . PHE A 1 81 ? 2.288 8.576 -0.876 1.00 94.12 81 PHE A CA 1
ATOM 650 C C . PHE A 1 81 ? 3.727 8.579 -0.356 1.00 94.12 81 PHE A C 1
ATOM 652 O O . PHE A 1 81 ? 4.225 9.601 0.113 1.00 94.12 81 PHE A O 1
ATOM 659 N N . ILE A 1 82 ? 4.395 7.427 -0.430 1.00 92.12 82 ILE A N 1
ATOM 660 C CA . ILE A 1 82 ? 5.759 7.248 0.066 1.00 92.12 82 ILE A CA 1
ATOM 661 C C . ILE A 1 82 ? 6.789 7.754 -0.942 1.00 92.12 82 ILE A C 1
ATOM 663 O O . ILE A 1 82 ? 6.760 7.406 -2.126 1.00 92.12 82 ILE A O 1
ATOM 667 N N . MET A 1 83 ? 7.744 8.546 -0.460 1.00 89.56 83 MET A N 1
ATOM 668 C CA . MET A 1 83 ? 8.891 8.963 -1.258 1.00 89.56 83 MET A CA 1
ATOM 669 C C . MET A 1 83 ? 10.003 7.912 -1.187 1.00 89.56 83 MET A C 1
ATOM 671 O O . MET A 1 83 ? 10.440 7.511 -0.109 1.00 89.56 83 MET A O 1
ATOM 675 N N . GLN A 1 84 ? 10.487 7.475 -2.349 1.00 80.75 84 GLN A N 1
ATOM 676 C CA . GLN A 1 84 ? 11.634 6.572 -2.436 1.00 80.75 84 GLN A CA 1
ATOM 677 C C . GLN A 1 84 ? 12.951 7.351 -2.428 1.00 80.75 84 GLN A C 1
ATOM 679 O O . GLN A 1 84 ? 13.043 8.454 -2.956 1.00 80.75 84 GLN A O 1
ATOM 684 N N . GLY A 1 85 ? 13.993 6.751 -1.856 1.00 81.00 85 GLY A N 1
ATOM 685 C CA . GLY A 1 85 ? 15.334 7.333 -1.821 1.00 81.00 85 GLY A CA 1
ATOM 686 C C . GLY A 1 85 ? 16.098 6.911 -0.574 1.00 81.00 85 GLY A C 1
ATOM 687 O O . GLY A 1 85 ? 15.505 6.656 0.470 1.00 81.00 85 GLY A O 1
ATOM 688 N N . LYS A 1 86 ? 17.429 6.807 -0.674 1.00 79.62 86 LYS A N 1
ATOM 689 C CA . LYS A 1 86 ? 18.273 6.455 0.480 1.00 79.62 86 LYS A CA 1
ATOM 690 C C . LYS A 1 86 ? 18.274 7.572 1.528 1.00 79.62 86 LYS A C 1
ATOM 692 O O . LYS A 1 86 ? 18.141 7.280 2.704 1.00 79.62 86 LYS A O 1
ATOM 697 N N . ALA A 1 87 ? 18.361 8.829 1.089 1.00 83.69 87 ALA A N 1
ATOM 698 C CA . ALA A 1 87 ? 18.478 9.997 1.967 1.00 83.69 87 ALA A CA 1
ATOM 699 C C . ALA A 1 87 ? 17.231 10.269 2.826 1.00 83.69 87 ALA A C 1
ATOM 701 O O . ALA A 1 87 ? 17.317 10.925 3.856 1.00 83.69 87 ALA A O 1
ATOM 702 N N . THR A 1 88 ? 16.063 9.800 2.391 1.00 84.88 88 THR A N 1
ATOM 703 C CA . THR A 1 88 ? 14.779 10.087 3.043 1.00 84.88 88 THR A CA 1
ATOM 704 C C . THR A 1 88 ? 14.182 8.861 3.722 1.00 84.88 88 THR A C 1
ATOM 706 O O . THR A 1 88 ? 13.150 8.978 4.378 1.00 84.88 88 THR A O 1
ATOM 709 N N . ARG A 1 89 ? 14.828 7.693 3.604 1.00 85.56 89 ARG A N 1
ATOM 710 C CA . ARG A 1 89 ? 14.271 6.398 4.002 1.00 85.56 89 ARG A CA 1
ATOM 711 C C . ARG A 1 89 ? 13.830 6.368 5.461 1.00 85.56 89 ARG A C 1
ATOM 713 O O . ARG A 1 89 ? 12.679 6.024 5.707 1.00 85.56 89 ARG A O 1
ATOM 720 N N . GLU A 1 90 ? 14.691 6.722 6.419 1.00 88.81 90 GLU A N 1
ATOM 721 C CA . GLU A 1 90 ? 14.304 6.652 7.836 1.00 88.81 90 GLU A CA 1
ATOM 722 C C . GLU A 1 90 ? 13.142 7.603 8.143 1.00 88.81 90 GLU A C 1
ATOM 724 O O . GLU A 1 90 ? 12.172 7.216 8.796 1.00 88.81 90 GLU A O 1
ATOM 729 N N . LYS A 1 91 ? 13.203 8.833 7.617 1.00 92.19 91 LYS A N 1
ATOM 730 C CA . LYS A 1 91 ? 12.173 9.855 7.837 1.00 92.19 91 LYS A CA 1
ATOM 731 C C . LYS A 1 91 ? 10.821 9.442 7.253 1.00 92.19 91 LYS A C 1
ATOM 733 O O . LYS A 1 91 ? 9.795 9.646 7.894 1.00 92.19 91 LYS A O 1
ATOM 738 N N . GLU A 1 92 ? 10.809 8.855 6.060 1.00 93.00 92 GLU A N 1
ATOM 739 C CA . GLU A 1 92 ? 9.579 8.405 5.402 1.00 93.00 92 GLU A CA 1
ATOM 740 C C . GLU A 1 92 ? 8.929 7.223 6.122 1.00 93.00 92 GLU A C 1
ATOM 742 O O . GLU A 1 92 ? 7.706 7.169 6.211 1.00 93.00 92 GLU A O 1
ATOM 747 N N . ILE A 1 93 ? 9.720 6.320 6.709 1.00 93.81 93 ILE A N 1
ATOM 748 C CA . ILE A 1 93 ? 9.175 5.250 7.552 1.00 93.81 93 ILE A CA 1
ATOM 749 C C . ILE A 1 93 ? 8.508 5.819 8.809 1.00 93.81 93 ILE A C 1
ATOM 751 O O . ILE A 1 93 ? 7.414 5.382 9.159 1.00 93.81 93 ILE A O 1
ATOM 755 N N . GLN A 1 94 ? 9.108 6.818 9.464 1.00 95.19 94 GLN A N 1
ATOM 756 C CA . GLN A 1 94 ? 8.488 7.450 10.636 1.00 95.19 94 GLN A CA 1
ATOM 757 C C . GLN A 1 94 ? 7.181 8.171 10.284 1.00 95.19 94 GLN A C 1
ATOM 759 O O . GLN A 1 94 ? 6.189 8.035 10.998 1.00 95.19 94 GLN A O 1
ATOM 764 N N . LYS A 1 95 ? 7.149 8.883 9.152 1.00 96.00 95 LYS A N 1
ATOM 765 C CA . LYS A 1 95 ? 5.921 9.513 8.649 1.00 96.00 95 LYS A CA 1
ATOM 766 C C . LYS A 1 95 ? 4.839 8.491 8.305 1.00 96.00 95 LYS A C 1
ATOM 768 O O . LYS A 1 95 ? 3.686 8.714 8.651 1.00 96.00 95 LYS A O 1
ATOM 773 N N . LEU A 1 96 ? 5.203 7.370 7.677 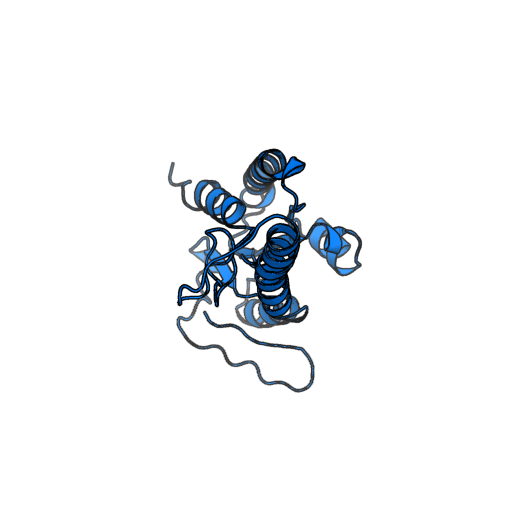1.00 95.75 96 LEU A N 1
ATOM 774 C CA . LEU A 1 96 ? 4.264 6.286 7.388 1.00 95.75 96 LEU A CA 1
ATOM 775 C C . LEU A 1 96 ? 3.637 5.754 8.679 1.00 95.75 96 LEU A C 1
ATOM 777 O O . LEU A 1 96 ? 2.420 5.634 8.754 1.00 95.75 96 LEU A O 1
ATOM 781 N N . LYS A 1 97 ? 4.449 5.482 9.707 1.00 95.56 97 LYS A N 1
ATOM 782 C CA . LYS A 1 97 ? 3.948 5.035 11.014 1.00 95.56 97 LYS A CA 1
ATOM 783 C C . LYS A 1 97 ? 2.966 6.030 11.625 1.00 95.56 97 LYS A C 1
ATOM 785 O O . LYS A 1 97 ? 1.905 5.635 12.094 1.00 95.56 97 LYS A O 1
ATOM 790 N N . GLN A 1 98 ? 3.302 7.318 11.579 1.00 95.94 98 GLN A N 1
ATOM 791 C CA . GLN A 1 98 ? 2.417 8.366 12.078 1.00 95.94 98 GLN A CA 1
ATOM 792 C C . GLN A 1 98 ? 1.094 8.413 11.305 1.00 95.94 98 GLN A C 1
ATOM 794 O O . GLN A 1 98 ? 0.032 8.413 11.917 1.00 95.94 98 GLN A O 1
ATOM 799 N N . HIS A 1 99 ? 1.147 8.356 9.974 1.00 96.56 99 HIS A N 1
ATOM 800 C CA . HIS A 1 99 ? -0.048 8.347 9.129 1.00 96.56 99 HIS A CA 1
ATOM 801 C C . HIS A 1 99 ? -0.923 7.111 9.361 1.00 96.56 99 HIS A C 1
ATOM 803 O O . HIS A 1 99 ? -2.146 7.205 9.331 1.00 96.56 99 HIS A O 1
ATOM 809 N N . LEU A 1 100 ? -0.328 5.942 9.621 1.00 95.38 100 LEU A N 1
ATOM 810 C CA . LEU A 1 100 ? -1.090 4.749 10.001 1.00 95.38 100 LEU A CA 1
ATOM 811 C C . LEU A 1 100 ? -1.849 4.985 11.317 1.00 95.38 100 LEU A C 1
ATOM 813 O O . LEU A 1 100 ? -3.039 4.693 11.393 1.00 95.38 100 LEU A O 1
ATOM 817 N N . ARG A 1 101 ? -1.220 5.589 12.328 1.00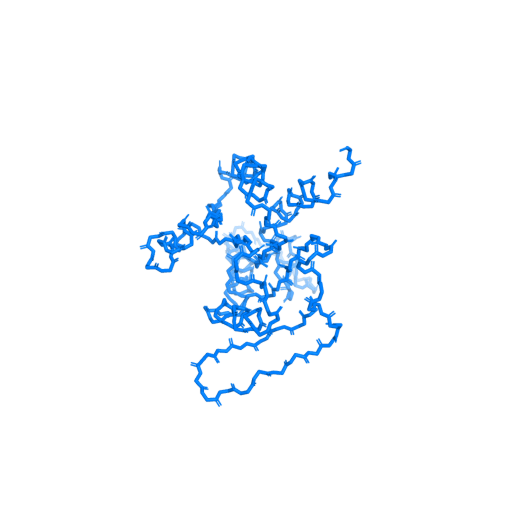 93.69 101 ARG A N 1
ATOM 818 C CA . ARG A 1 101 ? -1.915 5.942 13.577 1.00 93.69 101 ARG A CA 1
ATOM 819 C C . ARG A 1 101 ? -3.069 6.923 13.357 1.00 93.69 101 ARG A C 1
ATOM 821 O O . ARG A 1 101 ? -4.164 6.662 13.826 1.00 93.69 101 ARG A O 1
ATOM 828 N N . GLU A 1 102 ? -2.848 7.990 12.596 1.00 93.62 102 GLU A N 1
ATOM 829 C CA . GLU A 1 102 ? -3.824 9.082 12.423 1.00 93.62 102 GLU A CA 1
ATOM 830 C C . GLU A 1 102 ? -4.918 8.808 11.385 1.00 93.62 102 GLU A C 1
ATOM 832 O O . GLU A 1 102 ? -5.970 9.436 11.398 1.00 93.62 102 GLU A O 1
ATOM 837 N N . VAL A 1 103 ? -4.667 7.938 10.406 1.00 94.06 103 VAL A N 1
ATOM 838 C CA . VAL A 1 103 ? -5.592 7.747 9.278 1.00 94.06 103 VAL A CA 1
ATOM 839 C C . VAL A 1 103 ? -6.081 6.319 9.192 1.00 94.06 103 VAL A C 1
ATOM 841 O O . VAL A 1 103 ? -7.273 6.104 8.963 1.00 94.06 103 VAL A O 1
ATOM 844 N N . PHE A 1 104 ? -5.193 5.336 9.356 1.00 93.50 104 PHE A N 1
ATOM 845 C CA . PHE A 1 104 ? -5.606 3.941 9.271 1.00 93.50 104 PHE A CA 1
ATOM 846 C C . PHE A 1 104 ? -6.501 3.568 10.455 1.00 93.50 104 PHE A C 1
ATOM 848 O O . PHE A 1 104 ? -7.583 3.023 10.245 1.00 93.50 104 PHE A O 1
ATOM 855 N N . TRP A 1 105 ? -6.108 3.926 11.676 1.00 91.88 105 TRP A N 1
ATOM 856 C CA . TRP A 1 105 ? -6.905 3.632 12.865 1.00 91.88 105 TRP A CA 1
ATOM 857 C C . TRP A 1 105 ? -8.122 4.553 13.008 1.00 91.88 105 TRP A C 1
ATOM 859 O O . TRP A 1 105 ? -9.240 4.044 13.088 1.00 91.88 105 TRP A O 1
ATOM 869 N N . ASP A 1 106 ? -7.948 5.875 12.926 1.00 91.38 106 ASP A N 1
ATOM 870 C CA . ASP A 1 106 ? -9.051 6.829 13.145 1.00 91.38 106 ASP A CA 1
ATOM 871 C C . ASP A 1 106 ? -10.192 6.695 12.128 1.00 91.38 106 ASP A C 1
ATOM 873 O O . ASP A 1 106 ? -11.362 6.865 12.467 1.00 91.38 106 ASP A O 1
ATOM 877 N N . ARG A 1 107 ? -9.885 6.360 10.865 1.00 90.88 107 ARG A N 1
ATOM 878 C CA . ARG A 1 107 ? -10.916 6.154 9.826 1.00 90.88 107 ARG A CA 1
ATOM 879 C C . ARG A 1 107 ? -11.411 4.712 9.746 1.00 90.88 107 ARG A C 1
ATOM 881 O O . ARG A 1 107 ? -12.131 4.359 8.807 1.00 90.88 107 ARG A O 1
ATOM 888 N N . ASP A 1 108 ? -11.004 3.874 10.695 1.00 90.31 108 ASP A N 1
ATOM 889 C CA . ASP A 1 108 ? -11.255 2.440 10.713 1.00 90.31 108 ASP A CA 1
ATOM 890 C C . ASP A 1 108 ? -10.958 1.780 9.354 1.00 90.31 108 ASP A C 1
ATOM 892 O O . ASP A 1 108 ? -11.793 1.089 8.763 1.00 90.31 108 ASP A O 1
ATOM 896 N N . ARG A 1 109 ? -9.768 2.046 8.811 1.00 91.81 109 ARG A N 1
ATOM 897 C CA . ARG A 1 109 ? -9.247 1.357 7.630 1.00 91.81 109 ARG A CA 1
ATOM 898 C C . ARG A 1 109 ? -8.861 -0.053 8.025 1.00 91.81 109 ARG A C 1
ATOM 900 O O . ARG A 1 109 ? -8.252 -0.287 9.059 1.00 91.81 109 ARG A O 1
ATOM 907 N N . ARG A 1 110 ? -9.228 -1.014 7.196 1.00 90.06 110 ARG A N 1
ATOM 908 C CA . ARG A 1 110 ? -9.084 -2.440 7.483 1.00 90.06 110 ARG A CA 1
ATOM 909 C C . ARG A 1 110 ? -7.956 -3.042 6.659 1.00 90.06 110 ARG A C 1
ATOM 911 O O . ARG A 1 110 ? -7.310 -3.973 7.107 1.00 90.06 110 ARG A O 1
ATOM 918 N N . TRP A 1 111 ? -7.702 -2.510 5.467 1.00 91.00 111 TRP A N 1
ATOM 919 C CA . TRP A 1 111 ? -6.791 -3.123 4.505 1.00 91.00 111 TRP A CA 1
ATOM 920 C C . TRP A 1 111 ? -5.685 -2.147 4.131 1.00 91.00 111 TRP A C 1
ATOM 922 O O . TRP A 1 111 ? -5.981 -1.037 3.700 1.00 91.00 111 TRP A O 1
ATOM 932 N N . VAL A 1 112 ? -4.423 -2.551 4.255 1.00 93.94 112 VAL A N 1
ATOM 933 C CA . VAL A 1 112 ? -3.296 -1.816 3.669 1.00 93.94 112 VAL A CA 1
ATOM 934 C C . VAL A 1 112 ? -2.856 -2.543 2.411 1.00 93.94 112 VAL A C 1
ATOM 936 O O . VAL A 1 112 ? -2.512 -3.720 2.471 1.00 93.94 112 VAL A O 1
ATOM 939 N N . ILE A 1 113 ? -2.865 -1.850 1.275 1.00 93.31 113 ILE A N 1
ATOM 940 C CA . ILE A 1 113 ? -2.477 -2.421 -0.017 1.00 93.31 113 ILE A CA 1
ATOM 941 C C . ILE A 1 113 ? -1.150 -1.812 -0.444 1.00 93.31 113 ILE A C 1
ATOM 943 O O . ILE A 1 113 ? -1.013 -0.587 -0.525 1.00 93.31 113 ILE A O 1
ATOM 947 N N . LEU A 1 114 ? -0.172 -2.666 -0.745 1.00 93.88 114 LEU A N 1
ATOM 948 C CA . LEU A 1 114 ? 1.085 -2.218 -1.319 1.00 93.88 114 LEU A CA 1
ATOM 949 C C . LEU A 1 114 ? 1.665 -3.180 -2.354 1.00 93.88 114 LEU A C 1
ATOM 951 O O . LEU A 1 114 ? 1.470 -4.394 -2.322 1.00 93.88 114 LEU A O 1
ATOM 955 N N . PHE A 1 115 ? 2.499 -2.586 -3.196 1.00 92.19 115 PHE A N 1
ATOM 956 C CA . PHE A 1 115 ? 3.407 -3.279 -4.091 1.00 92.19 115 PHE A CA 1
ATOM 957 C C . PHE A 1 115 ? 4.816 -3.273 -3.486 1.00 92.19 115 PHE A C 1
ATOM 959 O O . PHE A 1 115 ? 5.443 -2.203 -3.448 1.00 92.19 115 PHE A O 1
ATOM 966 N N . PRO A 1 116 ? 5.334 -4.398 -2.965 1.00 88.56 116 PRO A N 1
ATOM 967 C CA . PRO A 1 116 ? 6.600 -4.421 -2.237 1.00 88.56 116 PRO A CA 1
ATOM 968 C C . PRO A 1 116 ? 7.812 -4.088 -3.125 1.00 88.56 116 PRO A C 1
ATOM 970 O O . PRO A 1 116 ? 8.828 -3.605 -2.615 1.00 88.56 116 PRO A O 1
ATOM 973 N N . GLU A 1 117 ? 7.695 -4.257 -4.448 1.00 85.12 117 GLU A N 1
ATOM 974 C CA . GLU A 1 117 ? 8.706 -3.869 -5.441 1.00 85.12 117 GLU A CA 1
ATOM 975 C C . GLU A 1 117 ? 8.828 -2.345 -5.604 1.00 85.12 117 GLU A C 1
ATOM 977 O O . GLU A 1 117 ? 9.830 -1.838 -6.119 1.00 85.12 117 GLU A O 1
ATOM 982 N N . GLY A 1 118 ? 7.799 -1.589 -5.206 1.00 81.19 118 GLY A N 1
ATOM 983 C CA . GLY A 1 118 ? 7.744 -0.136 -5.354 1.00 81.19 118 GLY A CA 1
ATOM 984 C C . GLY A 1 118 ? 7.885 0.358 -6.798 1.00 81.19 118 GLY A C 1
ATOM 985 O O . GLY A 1 118 ? 8.370 1.464 -7.017 1.00 81.19 118 GLY A O 1
ATOM 986 N N . GLY A 1 119 ? 7.561 -0.466 -7.789 1.00 84.44 119 GLY A N 1
ATOM 987 C CA . GLY A 1 119 ? 7.648 -0.164 -9.218 1.00 84.44 119 GLY A CA 1
ATOM 988 C C . GLY A 1 119 ? 7.439 -1.436 -10.035 1.00 84.44 119 GLY A C 1
ATOM 989 O O . GLY A 1 119 ? 7.460 -2.522 -9.465 1.00 84.44 119 GLY A O 1
ATOM 990 N N . PHE A 1 120 ? 7.239 -1.315 -11.349 1.00 85.06 120 PHE A N 1
ATOM 991 C CA . PHE A 1 120 ? 6.956 -2.486 -12.185 1.00 85.06 120 PHE A CA 1
ATOM 992 C C . PHE A 1 120 ? 8.090 -3.507 -12.121 1.00 85.06 120 PHE A C 1
ATOM 994 O O . PHE A 1 120 ? 9.262 -3.168 -12.309 1.00 85.06 120 PHE A O 1
ATOM 1001 N N . PHE A 1 121 ? 7.722 -4.763 -11.895 1.00 80.88 121 PHE A N 1
ATOM 1002 C CA . PHE A 1 121 ? 8.633 -5.875 -11.680 1.00 80.88 121 PHE A CA 1
ATOM 1003 C C . PHE A 1 121 ? 9.659 -6.003 -12.808 1.00 80.88 121 PHE A C 1
ATOM 1005 O O . PHE A 1 121 ? 10.854 -6.052 -12.534 1.00 80.88 121 PHE A O 1
ATOM 1012 N N . HIS A 1 122 ? 9.227 -5.942 -14.073 1.00 78.62 122 HIS A N 1
ATOM 1013 C CA . HIS A 1 122 ? 10.139 -6.057 -15.216 1.00 78.62 122 HIS A CA 1
ATOM 1014 C C . HIS A 1 122 ? 11.213 -4.949 -15.223 1.00 78.62 122 HIS A C 1
ATOM 1016 O O . HIS A 1 122 ? 12.384 -5.228 -15.469 1.00 78.62 122 HIS A O 1
ATOM 1022 N N . LYS A 1 123 ? 10.852 -3.707 -14.853 1.00 81.31 123 LYS A N 1
ATOM 1023 C CA . LYS A 1 123 ? 11.804 -2.586 -14.731 1.00 81.31 123 LYS A CA 1
ATOM 1024 C C . LYS A 1 123 ? 12.747 -2.770 -13.545 1.00 81.31 123 LYS A C 1
ATOM 1026 O O . LYS A 1 123 ? 13.901 -2.353 -13.600 1.00 81.31 123 LYS A O 1
ATOM 1031 N N . ARG A 1 124 ? 12.267 -3.376 -12.455 1.00 80.12 124 ARG A N 1
ATOM 1032 C CA . ARG A 1 124 ? 13.089 -3.683 -11.276 1.00 80.12 124 ARG A CA 1
ATOM 1033 C C . ARG A 1 124 ? 14.097 -4.793 -11.563 1.00 80.12 124 ARG A C 1
ATOM 1035 O O . ARG A 1 124 ? 15.244 -4.656 -11.145 1.00 80.12 124 ARG A O 1
ATOM 1042 N N . VAL A 1 125 ? 13.708 -5.825 -12.314 1.00 79.12 125 VAL A N 1
ATOM 1043 C CA . VAL A 1 125 ? 14.621 -6.869 -12.806 1.00 79.12 125 VAL A CA 1
ATOM 1044 C C . VAL A 1 125 ? 15.692 -6.238 -13.691 1.00 79.12 125 VAL A C 1
ATOM 1046 O O . VAL A 1 125 ? 16.876 -6.354 -13.385 1.00 79.12 125 VAL A O 1
ATOM 1049 N N . GLU A 1 126 ? 15.281 -5.475 -14.705 1.00 79.75 126 GLU A N 1
ATOM 1050 C CA . GLU A 1 126 ? 16.196 -4.815 -15.640 1.00 79.75 126 GLU A CA 1
ATOM 1051 C C . GLU A 1 126 ? 17.184 -3.878 -14.922 1.00 79.75 126 GLU A C 1
ATOM 1053 O O . GLU A 1 126 ? 18.390 -3.934 -15.154 1.00 79.75 126 GLU A O 1
ATOM 1058 N N . SER A 1 127 ? 16.701 -3.036 -14.001 1.00 76.81 127 SER A N 1
ATOM 1059 C CA . SER A 1 127 ? 17.559 -2.133 -13.226 1.00 76.81 127 SER A CA 1
ATOM 1060 C C . SER A 1 127 ? 18.525 -2.882 -12.305 1.00 76.81 127 SER A C 1
ATOM 1062 O O . SER A 1 127 ? 19.652 -2.423 -12.119 1.00 76.81 127 SER A O 1
ATOM 1064 N N . SER A 1 128 ? 18.095 -3.999 -11.712 1.00 74.06 128 SER A N 1
ATOM 1065 C CA . SER A 1 128 ? 18.946 -4.828 -10.854 1.00 74.06 128 SER A CA 1
ATOM 1066 C C . SER A 1 128 ? 20.066 -5.480 -11.664 1.00 74.06 128 SER A C 1
ATOM 1068 O O . SER A 1 128 ? 21.215 -5.480 -11.232 1.00 74.06 128 SER A O 1
ATOM 1070 N N . GLN A 1 129 ? 19.751 -5.977 -12.861 1.00 75.19 129 GLN A N 1
ATOM 1071 C CA . GLN A 1 129 ? 20.724 -6.572 -13.778 1.00 75.19 129 GLN A CA 1
ATOM 1072 C C . GLN A 1 129 ? 21.708 -5.522 -14.308 1.00 75.19 129 GLN A C 1
ATOM 1074 O O . GLN A 1 129 ? 22.919 -5.721 -14.243 1.00 75.19 129 GLN A O 1
ATOM 1079 N N . LYS A 1 130 ? 21.217 -4.348 -14.732 1.00 72.56 130 LYS A N 1
ATOM 1080 C CA . LYS A 1 130 ? 22.065 -3.221 -15.163 1.00 72.56 130 LYS A CA 1
ATOM 1081 C C . LYS A 1 130 ? 23.072 -2.793 -14.096 1.00 72.56 130 LYS A C 1
ATOM 1083 O O . LYS A 1 130 ? 24.202 -2.466 -14.439 1.00 72.56 130 LYS A O 1
ATOM 1088 N N . TYR A 1 131 ? 22.697 -2.807 -12.816 1.00 68.19 131 TYR A N 1
ATOM 1089 C CA . TYR A 1 131 ? 23.618 -2.470 -11.726 1.00 68.19 131 TYR A CA 1
ATOM 1090 C C . TYR A 1 131 ? 24.807 -3.442 -11.641 1.00 68.19 131 TYR A C 1
ATOM 1092 O O . TYR A 1 131 ? 25.934 -3.005 -11.412 1.00 68.19 131 TYR A O 1
ATOM 1100 N N . VAL A 1 132 ? 24.576 -4.735 -11.893 1.00 65.88 132 VAL A N 1
ATOM 1101 C CA . VAL A 1 132 ? 25.639 -5.752 -11.966 1.00 65.88 132 VAL A CA 1
ATOM 1102 C C . VAL A 1 132 ? 26.564 -5.487 -13.162 1.00 65.88 132 VAL A C 1
ATOM 1104 O O . VAL A 1 132 ? 27.783 -5.504 -12.997 1.00 65.88 132 VAL A O 1
ATOM 1107 N N . HIS A 1 133 ? 26.006 -5.155 -14.333 1.00 64.06 133 HIS A N 1
ATOM 1108 C CA . HIS A 1 133 ? 26.783 -4.904 -15.557 1.00 64.06 133 HIS A CA 1
ATOM 1109 C C . HIS A 1 133 ? 27.580 -3.582 -15.542 1.00 64.06 133 HIS A C 1
ATOM 1111 O O . HIS A 1 133 ? 28.740 -3.532 -15.934 1.00 64.06 133 HIS A O 1
ATOM 1117 N N . ILE A 1 134 ? 27.009 -2.488 -15.030 1.00 60.91 134 ILE A N 1
ATOM 1118 C CA . ILE A 1 134 ? 27.726 -1.199 -14.953 1.00 60.91 134 ILE A CA 1
ATOM 1119 C C . ILE A 1 134 ? 28.918 -1.295 -13.989 1.00 60.91 134 ILE A C 1
ATOM 1121 O O . ILE A 1 134 ? 29.969 -0.694 -14.221 1.00 60.91 134 ILE A O 1
ATOM 1125 N N . LEU A 1 135 ? 28.776 -2.057 -12.901 1.00 53.12 135 LEU A N 1
ATOM 1126 C CA . LEU A 1 135 ? 29.887 -2.317 -11.991 1.00 53.12 135 LEU A CA 1
ATOM 1127 C C . LEU A 1 135 ? 30.944 -3.232 -12.624 1.00 53.12 135 LEU A C 1
ATOM 1129 O O . LEU A 1 135 ? 32.132 -3.010 -12.376 1.00 53.12 135 LEU A O 1
ATOM 1133 N N . SER A 1 136 ? 30.555 -4.207 -13.456 1.00 54.06 136 SER A N 1
ATOM 1134 C CA . SER A 1 136 ? 31.525 -5.041 -14.175 1.00 54.06 136 SER A CA 1
ATOM 1135 C C . SER A 1 136 ? 32.374 -4.233 -15.151 1.00 54.06 136 SER A C 1
ATOM 1137 O O . SER A 1 136 ? 33.594 -4.376 -15.139 1.00 54.06 136 SER A O 1
ATOM 1139 N N . ASP A 1 137 ? 31.769 -3.321 -15.913 1.00 53.72 137 ASP A N 1
ATOM 1140 C CA . ASP A 1 137 ? 32.489 -2.511 -16.906 1.00 53.72 137 ASP A CA 1
ATOM 1141 C C . ASP A 1 137 ? 33.465 -1.526 -16.245 1.00 53.72 137 ASP A C 1
ATOM 1143 O O . ASP A 1 137 ? 34.583 -1.314 -16.719 1.00 53.72 137 ASP A O 1
ATOM 1147 N N . LYS A 1 138 ? 33.086 -0.972 -15.085 1.00 53.06 138 LYS A N 1
ATOM 1148 C CA . LYS A 1 138 ? 33.930 -0.045 -14.316 1.00 53.06 138 LYS A CA 1
ATOM 1149 C C . LYS A 1 138 ? 35.119 -0.737 -13.625 1.00 53.06 138 LYS A C 1
ATOM 1151 O O . LYS A 1 138 ? 36.145 -0.095 -13.412 1.00 53.06 138 LYS A O 1
ATOM 1156 N N . MET A 1 139 ? 35.011 -2.032 -13.294 1.00 50.94 139 MET A N 1
ATOM 1157 C CA . MET A 1 139 ? 36.135 -2.836 -12.772 1.00 50.94 139 MET A CA 1
ATOM 1158 C C . MET A 1 139 ? 37.004 -3.451 -13.881 1.00 50.94 139 MET A C 1
ATOM 1160 O O . MET A 1 139 ? 38.221 -3.527 -13.716 1.00 50.94 139 MET A O 1
ATOM 1164 N N . MET A 1 140 ? 36.432 -3.777 -15.046 1.00 50.59 140 MET A N 1
ATOM 1165 C CA . MET A 1 140 ? 37.184 -4.206 -16.238 1.00 50.59 140 MET A CA 1
ATOM 1166 C C . MET A 1 140 ? 38.145 -3.126 -16.763 1.00 50.59 140 MET A C 1
ATOM 1168 O O . MET A 1 140 ? 39.165 -3.456 -17.362 1.00 50.59 140 MET A O 1
ATOM 1172 N N . SER A 1 141 ? 37.881 -1.839 -16.503 1.00 51.25 141 SER A N 1
ATOM 1173 C CA . SER A 1 141 ? 38.794 -0.754 -16.887 1.00 51.25 141 SER A CA 1
ATOM 1174 C C . SER A 1 141 ? 39.980 -0.551 -15.929 1.00 51.25 141 SER A C 1
ATOM 1176 O O . SER A 1 141 ? 40.788 0.342 -16.179 1.00 51.25 141 SER A O 1
ATOM 1178 N N . THR A 1 142 ? 40.081 -1.293 -14.813 1.00 51.12 142 THR A N 1
ATOM 1179 C CA . THR A 1 142 ? 41.058 -0.992 -13.744 1.00 51.12 142 THR A CA 1
ATOM 1180 C C . THR A 1 142 ? 41.971 -2.133 -13.290 1.00 51.12 142 THR A C 1
ATOM 1182 O O . THR A 1 142 ? 42.928 -1.837 -12.580 1.00 51.12 142 THR A O 1
ATOM 1185 N N . SER A 1 143 ? 41.812 -3.398 -13.703 1.00 43.19 143 SER A N 1
ATOM 1186 C CA . SER A 1 143 ? 42.858 -4.407 -13.425 1.00 43.19 143 SER A CA 1
ATOM 1187 C C . SER A 1 143 ? 42.754 -5.703 -14.235 1.00 43.19 143 SER A C 1
ATOM 1189 O O . SER A 1 143 ? 41.697 -6.106 -14.702 1.00 43.19 143 SER A O 1
ATOM 1191 N N . ASN A 1 144 ? 43.921 -6.327 -14.393 1.00 50.44 144 ASN A N 1
ATOM 1192 C CA . ASN A 1 144 ? 44.242 -7.498 -15.199 1.00 50.44 144 ASN A CA 1
ATOM 1193 C C . ASN A 1 144 ? 43.911 -8.825 -14.460 1.00 50.44 144 ASN A C 1
ATOM 1195 O O . ASN A 1 144 ? 44.193 -8.933 -13.269 1.00 50.44 144 ASN A O 1
ATOM 1199 N N . LYS A 1 145 ? 43.474 -9.845 -15.224 1.00 46.16 145 LYS A N 1
ATOM 1200 C CA . LYS A 1 145 ? 43.328 -11.303 -14.935 1.00 46.16 145 LYS A CA 1
ATOM 1201 C C . LYS A 1 145 ? 42.099 -11.845 -14.173 1.00 46.16 145 LYS A C 1
ATOM 1203 O O . LYS A 1 145 ? 41.811 -11.448 -13.054 1.00 46.16 145 LYS A O 1
ATOM 1208 N N . GLY A 1 146 ? 41.561 -12.957 -14.710 1.00 36.72 146 GLY A N 1
ATOM 1209 C CA . GLY A 1 146 ? 41.072 -14.088 -13.903 1.00 36.72 146 GLY A CA 1
ATOM 1210 C C . GLY A 1 146 ? 39.874 -14.868 -14.456 1.00 36.72 146 GLY A C 1
ATOM 1211 O O . GLY A 1 146 ? 38.739 -14.561 -14.123 1.00 36.72 146 GLY A O 1
ATOM 1212 N N . PHE A 1 147 ? 40.126 -15.923 -15.237 1.00 48.06 147 PHE A N 1
ATOM 1213 C CA . PHE A 1 147 ? 39.154 -16.965 -15.590 1.00 48.06 147 PHE A CA 1
ATOM 1214 C C . PHE A 1 147 ? 38.717 -17.725 -14.324 1.00 48.06 147 PHE A C 1
ATOM 1216 O O . PHE A 1 147 ? 39.506 -18.486 -13.767 1.00 48.06 147 PHE A O 1
ATOM 1223 N N . LEU A 1 148 ? 37.478 -17.529 -13.866 1.00 36.12 148 LEU A N 1
ATOM 1224 C CA . LEU A 1 148 ? 36.817 -18.443 -12.932 1.00 36.12 148 LEU A CA 1
ATOM 1225 C C . LEU A 1 148 ? 35.305 -18.450 -13.194 1.00 36.12 148 LEU A C 1
ATOM 1227 O O . LEU A 1 148 ? 34.655 -17.407 -13.195 1.00 36.12 148 LEU A O 1
ATOM 1231 N N . GLY A 1 149 ? 34.770 -19.641 -13.460 1.00 43.81 149 GLY A N 1
ATOM 1232 C CA . GLY A 1 149 ? 33.353 -19.879 -13.706 1.00 43.81 149 GLY A CA 1
ATOM 1233 C C . GLY A 1 149 ? 32.459 -19.560 -12.503 1.00 43.81 149 GLY A C 1
ATOM 1234 O O . GLY A 1 149 ? 32.893 -19.573 -11.352 1.00 43.81 149 GLY A O 1
ATOM 1235 N N . THR A 1 150 ? 31.179 -19.351 -12.821 1.00 41.16 150 THR A N 1
ATOM 1236 C CA . THR A 1 150 ? 30.058 -18.818 -12.018 1.00 41.16 150 THR A CA 1
ATOM 1237 C C . THR A 1 150 ? 30.025 -17.288 -11.923 1.00 41.16 150 THR A C 1
ATOM 1239 O O . THR A 1 150 ? 30.911 -16.654 -11.363 1.00 41.16 150 THR A O 1
ATOM 1242 N N . GLU A 1 151 ? 28.977 -16.705 -12.516 1.00 46.25 151 GLU A N 1
ATOM 1243 C CA . GLU A 1 151 ? 28.715 -15.278 -12.768 1.00 46.25 151 GLU A CA 1
ATOM 1244 C C . GLU A 1 151 ? 28.666 -14.411 -11.489 1.00 46.25 151 GLU A C 1
ATOM 1246 O O . GLU A 1 151 ? 27.615 -13.927 -11.063 1.00 46.25 151 GLU A O 1
ATOM 1251 N N . LYS A 1 152 ? 29.810 -14.212 -10.836 1.00 44.22 152 LYS A N 1
ATOM 1252 C CA . LYS A 1 152 ? 29.988 -13.245 -9.751 1.00 44.22 152 LYS A CA 1
ATOM 1253 C C . LYS A 1 152 ? 30.924 -12.148 -10.227 1.00 44.22 152 LYS A C 1
ATOM 1255 O O . LYS A 1 152 ? 32.140 -12.259 -10.114 1.00 44.22 152 LYS A O 1
ATOM 1260 N N . LEU A 1 153 ? 30.344 -11.068 -10.735 1.00 50.81 153 LEU A N 1
ATOM 1261 C CA . LEU A 1 153 ? 31.074 -9.847 -11.055 1.00 50.81 153 LEU A CA 1
ATOM 1262 C C . LEU A 1 153 ? 31.054 -8.948 -9.807 1.00 50.81 153 LEU A C 1
ATOM 1264 O O . LEU A 1 153 ? 29.998 -8.554 -9.317 1.00 50.81 153 LEU A O 1
ATOM 1268 N N . ASN A 1 154 ? 32.238 -8.683 -9.249 1.00 49.00 154 ASN A N 1
ATOM 1269 C CA . ASN A 1 154 ? 32.490 -7.826 -8.076 1.00 49.00 154 ASN A CA 1
ATOM 1270 C C . ASN A 1 154 ? 31.864 -8.281 -6.745 1.00 49.00 154 ASN A C 1
ATOM 1272 O O . ASN A 1 154 ? 31.553 -7.460 -5.883 1.00 49.00 154 ASN A O 1
ATOM 1276 N N . GLY A 1 155 ? 31.688 -9.591 -6.556 1.00 55.41 155 GLY A N 1
ATOM 1277 C CA . GLY A 1 155 ? 31.211 -10.159 -5.288 1.00 55.41 155 GLY A CA 1
ATOM 1278 C C . GLY A 1 155 ? 29.693 -10.130 -5.094 1.00 55.41 155 GLY A C 1
ATOM 1279 O O . GLY A 1 155 ? 29.211 -10.671 -4.099 1.00 55.41 155 GLY A O 1
ATOM 1280 N N . TYR A 1 156 ? 28.933 -9.588 -6.052 1.00 55.22 156 TYR A N 1
ATOM 1281 C CA . TYR A 1 156 ? 27.472 -9.646 -6.048 1.00 55.22 156 TYR A CA 1
ATOM 1282 C C . TYR A 1 156 ? 26.972 -10.651 -7.098 1.00 55.22 156 TYR A C 1
ATOM 1284 O O . TYR A 1 156 ? 27.453 -10.645 -8.232 1.00 55.22 156 TYR A O 1
ATOM 1292 N N . PRO A 1 157 ? 26.042 -11.551 -6.739 1.00 61.41 157 PRO A N 1
ATOM 1293 C CA . PRO A 1 157 ? 25.512 -12.538 -7.674 1.00 61.41 157 PRO A CA 1
ATOM 1294 C C . PRO A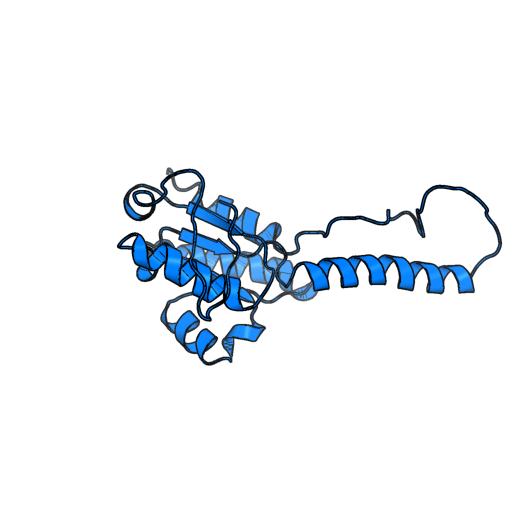 1 157 ? 24.590 -11.883 -8.709 1.00 61.41 157 PRO A C 1
ATOM 1296 O O . PRO A 1 157 ? 23.815 -10.984 -8.374 1.00 61.41 157 PRO A O 1
ATOM 1299 N N . HIS A 1 158 ? 24.602 -12.386 -9.946 1.00 66.81 158 HIS A N 1
ATOM 1300 C CA . HIS A 1 158 ? 23.515 -12.123 -10.885 1.00 66.81 158 HIS A CA 1
ATOM 1301 C C . HIS A 1 158 ? 22.232 -12.785 -10.355 1.00 66.81 158 HIS A C 1
ATOM 1303 O O . HIS A 1 158 ? 22.094 -14.010 -10.330 1.00 66.81 158 HIS A O 1
ATOM 1309 N N . LEU A 1 159 ? 21.308 -11.969 -9.846 1.00 64.75 159 LEU A N 1
ATOM 1310 C CA . LEU A 1 159 ? 20.060 -12.452 -9.268 1.00 64.75 159 LEU A CA 1
ATOM 1311 C C . LEU A 1 159 ? 18.977 -12.534 -10.344 1.00 64.75 159 LEU A C 1
ATOM 1313 O O . LEU A 1 159 ? 18.686 -11.558 -11.031 1.00 64.75 159 LEU A O 1
ATOM 1317 N N . LYS A 1 160 ? 18.303 -13.687 -10.417 1.00 65.56 160 LYS A N 1
ATOM 1318 C CA . LYS A 1 160 ? 17.072 -13.855 -11.208 1.00 65.56 160 LYS A CA 1
ATOM 1319 C C . LYS A 1 160 ? 15.903 -13.019 -10.657 1.00 65.56 160 LYS A C 1
ATOM 1321 O O . LYS A 1 160 ? 14.948 -12.744 -11.376 1.00 65.56 160 LYS A O 1
ATOM 1326 N N . PHE A 1 161 ? 15.972 -12.629 -9.383 1.00 67.50 161 PHE A N 1
ATOM 1327 C CA . PHE A 1 161 ? 14.903 -11.960 -8.641 1.00 67.50 161 PHE A CA 1
ATOM 1328 C C . PHE A 1 161 ? 15.353 -10.593 -8.113 1.00 67.50 161 PHE A C 1
ATOM 1330 O O . PHE A 1 161 ? 16.543 -10.358 -7.910 1.00 67.50 161 PHE A O 1
ATOM 1337 N N . THR A 1 162 ? 14.401 -9.687 -7.876 1.00 65.44 162 THR A N 1
ATOM 1338 C CA . THR A 1 162 ? 14.689 -8.313 -7.434 1.00 65.44 162 THR A CA 1
ATOM 1339 C C . THR A 1 162 ? 14.706 -8.211 -5.914 1.00 65.44 162 THR A C 1
ATOM 1341 O O . THR A 1 162 ? 13.995 -8.929 -5.213 1.00 65.44 162 THR A O 1
ATOM 1344 N N . THR A 1 163 ? 15.461 -7.250 -5.386 1.00 67.00 163 THR A N 1
ATOM 1345 C CA . THR A 1 163 ? 15.249 -6.800 -4.005 1.00 67.00 163 THR A CA 1
ATOM 1346 C C . THR A 1 163 ? 13.918 -6.048 -3.909 1.00 67.00 163 THR A C 1
ATOM 1348 O O . THR A 1 163 ? 13.500 -5.406 -4.875 1.00 67.00 163 THR A O 1
ATOM 1351 N N . LEU A 1 164 ? 13.234 -6.152 -2.766 1.00 76.62 164 LEU A N 1
ATOM 1352 C CA . LEU A 1 164 ? 11.948 -5.497 -2.501 1.00 76.62 164 LEU A CA 1
ATOM 1353 C C . LEU A 1 164 ? 12.195 -4.166 -1.767 1.00 76.62 164 LEU A C 1
ATOM 1355 O O . LEU A 1 164 ? 12.447 -4.165 -0.557 1.00 76.62 164 LEU A O 1
ATOM 1359 N N . PRO A 1 165 ? 12.151 -3.007 -2.451 1.00 75.69 165 PRO A N 1
ATOM 1360 C CA . PRO A 1 165 ? 12.565 -1.728 -1.873 1.00 75.69 165 PRO A CA 1
ATOM 1361 C C . PRO A 1 165 ? 11.685 -1.268 -0.709 1.00 75.69 165 PRO A C 1
ATOM 1363 O O . PRO A 1 165 ? 12.112 -0.427 0.083 1.00 75.69 165 PRO A O 1
ATOM 1366 N N . ARG A 1 166 ? 10.462 -1.802 -0.593 1.00 82.81 166 ARG A N 1
ATOM 1367 C CA . ARG A 1 166 ? 9.491 -1.410 0.434 1.00 82.81 166 ARG A CA 1
ATOM 1368 C C . ARG A 1 166 ? 9.424 -2.354 1.635 1.00 82.81 166 ARG A C 1
ATOM 1370 O O . ARG A 1 166 ? 8.510 -2.211 2.437 1.00 82.81 166 ARG A O 1
ATOM 1377 N N . LEU A 1 167 ? 10.394 -3.250 1.838 1.00 86.94 167 LEU A N 1
ATOM 1378 C CA . LEU A 1 167 ? 10.418 -4.113 3.034 1.00 86.94 167 LEU A CA 1
ATOM 1379 C C . LEU A 1 167 ? 10.390 -3.327 4.352 1.00 86.94 167 LEU A C 1
ATOM 1381 O O . LEU A 1 167 ? 9.727 -3.740 5.296 1.00 86.94 167 LEU A O 1
ATOM 1385 N N . GLY A 1 168 ? 11.045 -2.162 4.408 1.00 89.19 168 GLY A N 1
ATOM 1386 C CA . GLY A 1 168 ? 10.957 -1.281 5.577 1.00 89.19 168 GLY A CA 1
ATOM 1387 C C . GLY A 1 168 ? 9.533 -0.776 5.833 1.00 89.19 168 GLY A C 1
ATOM 1388 O O . GLY A 1 168 ? 9.108 -0.703 6.982 1.00 89.19 168 GLY A O 1
ATOM 1389 N N . ALA A 1 169 ? 8.776 -0.486 4.770 1.00 91.75 169 ALA A N 1
ATOM 1390 C CA . ALA A 1 169 ? 7.380 -0.076 4.877 1.00 91.75 169 ALA A CA 1
ATOM 1391 C C . ALA A 1 169 ? 6.478 -1.252 5.271 1.00 91.75 169 ALA A C 1
ATOM 1393 O O . ALA A 1 169 ? 5.632 -1.083 6.138 1.00 91.75 169 ALA A O 1
ATOM 1394 N N . VAL A 1 170 ? 6.701 -2.447 4.707 1.00 93.00 170 VAL A N 1
ATOM 1395 C CA . VAL A 1 170 ? 6.013 -3.686 5.120 1.00 93.00 170 VAL A CA 1
ATOM 1396 C C . VAL A 1 170 ? 6.202 -3.924 6.614 1.00 93.00 170 VAL A C 1
ATOM 1398 O O . VAL A 1 170 ? 5.225 -4.101 7.333 1.00 93.00 170 VAL A O 1
ATOM 1401 N N . LYS A 1 171 ? 7.449 -3.857 7.096 1.00 92.81 171 LYS A N 1
ATOM 1402 C CA . LYS A 1 171 ? 7.763 -4.011 8.518 1.00 92.81 171 LYS A CA 1
ATOM 1403 C C . LYS A 1 171 ? 7.035 -2.969 9.367 1.00 92.81 171 LYS A C 1
ATOM 1405 O O . LYS A 1 171 ? 6.407 -3.333 10.351 1.00 92.81 171 LYS A O 1
ATOM 1410 N N . ALA A 1 172 ? 7.084 -1.698 8.969 1.00 92.69 172 ALA A N 1
ATOM 1411 C CA . ALA A 1 172 ? 6.393 -0.628 9.681 1.00 92.69 172 ALA A CA 1
ATOM 1412 C C . ALA A 1 172 ? 4.874 -0.848 9.731 1.00 92.69 172 ALA A C 1
ATOM 1414 O O . ALA A 1 172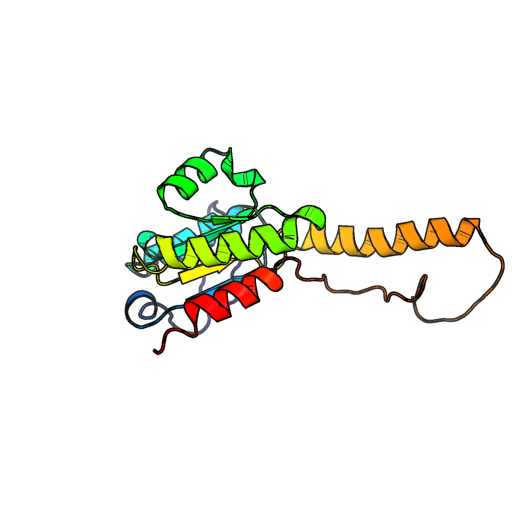 ? 4.270 -0.634 10.772 1.00 92.69 172 ALA A O 1
ATOM 1415 N N . ILE A 1 173 ? 4.261 -1.315 8.640 1.00 94.19 173 ILE A N 1
ATOM 1416 C CA . ILE A 1 173 ? 2.831 -1.628 8.617 1.00 94.19 173 ILE A CA 1
ATOM 1417 C C . ILE A 1 173 ? 2.514 -2.775 9.574 1.00 94.19 173 ILE A C 1
ATOM 1419 O O . ILE A 1 173 ? 1.592 -2.646 10.366 1.00 94.19 173 ILE A O 1
ATOM 1423 N N . LEU A 1 174 ? 3.281 -3.867 9.554 1.00 92.69 174 LEU A N 1
ATOM 1424 C CA . LEU A 1 174 ? 3.073 -4.982 10.484 1.00 92.69 174 LEU A CA 1
ATOM 1425 C C . LEU A 1 174 ? 3.235 -4.540 11.947 1.00 92.69 174 LEU A C 1
ATOM 1427 O O . LEU A 1 174 ? 2.431 -4.911 12.794 1.00 92.69 174 LEU A O 1
ATOM 1431 N N . GLU A 1 175 ? 4.226 -3.699 12.247 1.00 92.25 175 GLU A N 1
ATOM 1432 C CA . GLU A 1 175 ? 4.425 -3.145 13.593 1.00 92.25 175 GLU A CA 1
ATOM 1433 C C . GLU A 1 175 ? 3.241 -2.279 14.059 1.00 92.25 175 GLU A C 1
ATOM 1435 O O . GLU A 1 175 ? 2.854 -2.364 15.218 1.00 92.25 175 GLU A O 1
ATOM 1440 N N . GLU A 1 176 ? 2.644 -1.466 13.185 1.00 91.12 176 GLU A N 1
ATOM 1441 C CA . GLU A 1 176 ? 1.559 -0.544 13.568 1.00 91.12 176 GLU A CA 1
ATOM 1442 C C . GLU A 1 176 ? 0.153 -1.156 13.446 1.00 91.12 176 GLU A C 1
ATOM 1444 O O . GLU A 1 176 ? -0.779 -0.696 14.103 1.00 91.12 176 GLU A O 1
ATOM 1449 N N . VAL A 1 177 ? -0.026 -2.164 12.587 1.00 88.25 177 VAL A N 1
ATOM 1450 C CA . VAL A 1 177 ? -1.335 -2.770 12.289 1.00 88.25 177 VAL A CA 1
ATOM 1451 C C . VAL A 1 177 ? -1.524 -4.100 13.014 1.00 88.25 177 VAL A C 1
ATOM 1453 O O . VAL A 1 177 ? -2.626 -4.366 13.486 1.00 88.25 177 VAL A O 1
ATOM 1456 N N . SER A 1 178 ? -0.481 -4.930 13.140 1.00 76.50 178 SER A N 1
ATOM 1457 C CA . SER A 1 178 ? -0.601 -6.260 13.759 1.00 76.50 178 SER A CA 1
ATOM 1458 C C . SER A 1 178 ? -0.454 -6.248 15.284 1.00 76.50 178 SER A C 1
ATOM 1460 O O . SER A 1 178 ? -0.953 -7.159 15.934 1.00 76.50 178 SER A O 1
ATOM 1462 N N . TYR A 1 179 ? 0.210 -5.247 15.875 1.00 57.38 179 TYR A N 1
ATOM 1463 C CA . TYR A 1 179 ? 0.556 -5.253 17.307 1.00 57.38 179 TYR A CA 1
ATOM 1464 C C . TYR A 1 179 ? -0.385 -4.464 18.228 1.00 57.38 179 TYR A C 1
ATOM 1466 O O . TYR A 1 179 ? -0.097 -4.334 19.419 1.00 57.38 179 TYR A O 1
ATOM 1474 N N . VAL A 1 180 ? -1.536 -3.992 17.743 1.00 52.53 180 VAL A N 1
ATOM 1475 C CA . VAL A 1 180 ? -2.557 -3.374 18.609 1.00 52.53 180 VAL A CA 1
ATOM 1476 C C . VAL A 1 180 ? -3.549 -4.443 19.089 1.00 52.53 180 VAL A C 1
ATOM 1478 O O . VAL A 1 180 ? -4.729 -4.436 18.759 1.00 52.53 180 VAL A O 1
ATOM 1481 N N . LEU A 1 181 ? -3.019 -5.395 19.859 1.00 42.56 181 LEU A N 1
ATOM 1482 C CA . LEU A 1 181 ? -3.737 -6.122 20.909 1.00 42.56 181 LEU A CA 1
ATOM 1483 C C . LEU A 1 181 ? -3.165 -5.651 22.256 1.00 42.56 181 LEU A C 1
ATOM 1485 O O . LEU A 1 181 ? -2.488 -6.401 22.960 1.00 42.56 181 LEU A O 1
ATOM 1489 N N . LYS A 1 182 ? -3.365 -4.371 22.567 1.00 39.62 182 LYS A N 1
ATOM 1490 C CA . LYS A 1 182 ? -3.177 -3.803 23.903 1.00 39.62 182 LYS A CA 1
ATOM 1491 C C . LYS A 1 182 ? -4.413 -3.009 24.271 1.00 39.62 182 LYS A C 1
ATOM 1493 O O . LYS A 1 182 ? -4.875 -2.255 23.388 1.00 39.62 182 LYS A O 1
#

Radius of gyration: 19.74 Å; chains: 1; bounding box: 64×35×46 Å